Protein AF-A0A0G0CV38-F1 (afdb_monomer_lite)

Sequence (54 aa):
MKCRDANRKPTMQTMTNPIVTKNDKGRYSAKGTCAKCGGNMFKFLSQADAEKLG

Secondary structure (DSSP, 8-state):
---B-TTSPBPP-PEEEEEEEE-TTS-EEEEEEETTT--EEEEEE-HHHHHTT-

pLDDT: mean 83.52, std 6.66, range [59.28, 90.75]

Radius of gyration: 12.36 Å; chains: 1; bounding box: 30×18×31 Å

Foldseek 3Di:
DVPAPPVRHDDDFDFDPWDWDADPVRWIKTWGATPPPRDIDIDTDDPVRSVVVD

Structure (mmCIF, N/CA/C/O backbone):
data_AF-A0A0G0CV38-F1
#
_entry.id   AF-A0A0G0CV38-F1
#
loop_
_atom_site.group_PDB
_atom_site.id
_atom_site.type_symbol
_atom_site.label_atom_id
_atom_site.label_alt_id
_atom_site.label_comp_id
_atom_site.label_asym_id
_atom_site.label_entity_id
_atom_site.label_seq_id
_atom_site.pdbx_PDB_ins_code
_atom_site.Cartn_x
_atom_site.Cartn_y
_atom_site.Cartn_z
_atom_site.occupancy
_atom_si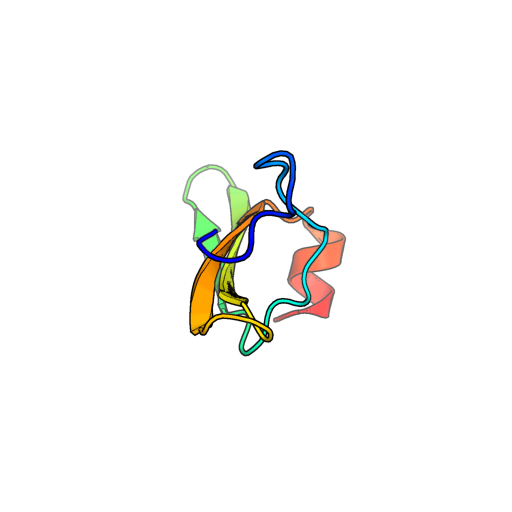te.B_iso_or_equiv
_atom_site.auth_seq_id
_atom_site.auth_comp_id
_atom_site.auth_asym_id
_atom_site.auth_atom_id
_atom_site.pdbx_PDB_model_num
ATOM 1 N N . MET A 1 1 ? 15.199 2.201 -0.264 1.00 64.19 1 MET A N 1
ATOM 2 C CA . MET A 1 1 ? 14.790 1.836 -1.641 1.00 64.19 1 MET A CA 1
ATOM 3 C C . MET A 1 1 ? 16.019 1.748 -2.525 1.00 64.19 1 MET A C 1
ATOM 5 O O . MET A 1 1 ? 16.801 2.692 -2.521 1.00 64.19 1 MET A O 1
ATOM 9 N N . LYS A 1 2 ? 16.195 0.635 -3.249 1.00 67.44 2 LYS A N 1
ATOM 10 C CA . LYS A 1 2 ? 17.314 0.444 -4.192 1.00 67.44 2 LYS A CA 1
ATOM 11 C C . LYS A 1 2 ? 17.132 1.254 -5.491 1.00 67.44 2 LYS A C 1
ATOM 13 O O . LYS A 1 2 ? 18.112 1.669 -6.089 1.00 67.44 2 LYS A O 1
ATOM 18 N N . CYS A 1 3 ? 15.890 1.559 -5.875 1.00 73.88 3 CYS A N 1
ATOM 19 C CA . CYS A 1 3 ? 15.513 2.368 -7.045 1.00 73.88 3 CYS A CA 1
ATOM 20 C C . CYS A 1 3 ? 15.635 3.891 -6.826 1.00 73.88 3 CYS A C 1
ATOM 22 O O . CYS A 1 3 ? 14.656 4.633 -6.964 1.00 73.88 3 CYS A O 1
ATOM 24 N N . ARG A 1 4 ? 16.817 4.371 -6.440 1.00 79.00 4 ARG A N 1
ATOM 25 C CA . ARG A 1 4 ? 17.084 5.816 -6.405 1.00 79.00 4 ARG A CA 1
ATOM 26 C C . ARG A 1 4 ? 17.290 6.354 -7.826 1.00 79.00 4 ARG A C 1
ATOM 28 O O . ARG A 1 4 ? 17.698 5.598 -8.704 1.00 79.00 4 ARG A O 1
ATOM 35 N N . ASP A 1 5 ? 16.957 7.622 -8.059 1.00 76.31 5 ASP A N 1
ATOM 36 C CA . ASP A 1 5 ? 17.249 8.275 -9.342 1.00 76.31 5 ASP A CA 1
ATOM 37 C C . ASP A 1 5 ? 18.761 8.515 -9.533 1.00 76.31 5 ASP A C 1
ATOM 39 O O . ASP A 1 5 ? 19.571 8.213 -8.649 1.00 76.31 5 ASP A O 1
ATOM 43 N N . ALA A 1 6 ? 19.145 9.073 -10.687 1.00 81.12 6 ALA A N 1
ATOM 44 C CA . ALA A 1 6 ? 20.536 9.411 -11.007 1.00 81.12 6 ALA A CA 1
ATOM 45 C C . ALA A 1 6 ? 21.196 10.340 -9.965 1.00 81.12 6 ALA A C 1
ATOM 47 O O . ALA A 1 6 ? 22.407 10.291 -9.773 1.00 81.12 6 ALA A O 1
ATOM 48 N N . ASN A 1 7 ? 20.397 11.117 -9.225 1.00 82.88 7 ASN A N 1
ATOM 49 C CA . ASN A 1 7 ? 20.834 12.012 -8.154 1.00 82.88 7 ASN A CA 1
ATOM 50 C C . ASN A 1 7 ? 20.726 11.375 -6.759 1.00 82.88 7 ASN A C 1
ATOM 52 O O . ASN A 1 7 ? 20.763 12.071 -5.743 1.00 82.88 7 ASN A O 1
ATOM 56 N N . ARG A 1 8 ? 20.576 10.047 -6.687 1.00 77.94 8 ARG A N 1
ATOM 57 C CA . ARG A 1 8 ? 20.387 9.272 -5.453 1.00 77.94 8 ARG A CA 1
ATOM 58 C C . ARG A 1 8 ? 19.134 9.671 -4.659 1.00 77.94 8 ARG A C 1
ATOM 60 O O . ARG A 1 8 ? 19.012 9.294 -3.487 1.00 77.94 8 ARG A O 1
ATOM 67 N N . LYS A 1 9 ? 18.174 10.375 -5.264 1.00 78.81 9 LYS A N 1
ATOM 68 C CA . LYS A 1 9 ? 16.928 10.743 -4.593 1.00 78.81 9 LYS A CA 1
ATOM 69 C C . LYS A 1 9 ? 15.957 9.561 -4.591 1.00 78.81 9 LYS A C 1
ATOM 71 O O . LYS A 1 9 ? 15.889 8.794 -5.558 1.00 78.81 9 LYS A O 1
ATOM 76 N N . PRO A 1 10 ? 15.204 9.368 -3.495 1.00 73.19 10 PRO A N 1
ATOM 77 C CA . PRO A 1 10 ? 14.071 8.458 -3.494 1.00 73.19 10 PRO A CA 1
ATOM 78 C C . PRO A 1 10 ? 13.062 8.928 -4.540 1.00 73.19 10 PRO A C 1
ATOM 80 O O . PRO A 1 10 ? 12.641 10.081 -4.529 1.00 73.19 10 PRO A O 1
ATOM 83 N N . THR A 1 11 ? 12.676 8.035 -5.439 1.00 76.25 11 THR A N 1
ATOM 84 C CA . THR A 1 11 ? 11.582 8.293 -6.374 1.00 76.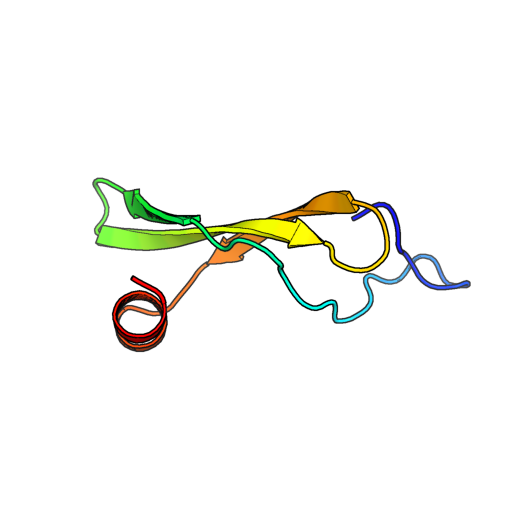25 11 THR A CA 1
ATOM 85 C C . THR A 1 11 ? 10.277 7.806 -5.753 1.00 76.25 11 THR A C 1
ATOM 87 O O . THR A 1 11 ? 10.273 6.834 -4.994 1.00 76.25 11 THR A O 1
ATOM 90 N N . MET A 1 12 ? 9.165 8.477 -6.057 1.00 77.62 12 MET A N 1
ATOM 91 C CA . MET A 1 12 ? 7.835 7.976 -5.707 1.00 77.62 12 MET A CA 1
ATOM 92 C C . MET A 1 12 ? 7.620 6.661 -6.460 1.00 77.62 12 MET A C 1
ATOM 94 O O . MET A 1 12 ? 7.673 6.634 -7.687 1.00 77.62 12 MET A O 1
ATOM 98 N N . GLN A 1 13 ? 7.452 5.566 -5.725 1.00 83.06 13 GLN A N 1
ATOM 99 C CA . GLN A 1 13 ? 7.264 4.233 -6.291 1.00 83.06 13 GLN A CA 1
ATOM 100 C C . GLN A 1 13 ? 5.968 3.622 -5.790 1.00 83.06 13 GLN A C 1
ATOM 102 O O . GLN A 1 13 ? 5.556 3.863 -4.654 1.00 83.06 13 GLN A O 1
ATOM 107 N N . THR A 1 14 ? 5.359 2.796 -6.634 1.00 85.38 14 THR A N 1
ATOM 108 C CA . THR A 1 14 ? 4.178 2.016 -6.274 1.00 85.38 14 THR A CA 1
ATOM 109 C C . THR A 1 14 ? 4.590 0.843 -5.388 1.00 85.38 14 THR A C 1
ATOM 111 O O . THR A 1 14 ? 5.518 0.091 -5.711 1.00 85.38 14 THR A O 1
ATOM 114 N N . MET A 1 15 ? 3.902 0.694 -4.255 1.00 87.06 15 MET A N 1
ATOM 115 C CA . MET A 1 15 ? 4.025 -0.477 -3.392 1.00 87.06 15 MET A CA 1
ATOM 116 C C . MET A 1 15 ? 3.112 -1.579 -3.930 1.00 87.06 15 MET A C 1
ATOM 118 O O . MET A 1 15 ? 1.924 -1.356 -4.137 1.00 87.06 15 MET A O 1
ATOM 122 N N . THR A 1 16 ? 3.677 -2.758 -4.143 1.00 88.38 16 THR A N 1
ATOM 123 C CA . THR A 1 16 ? 2.957 -3.991 -4.480 1.00 88.38 16 THR A CA 1
ATOM 124 C C . THR A 1 16 ? 2.817 -4.846 -3.231 1.00 88.38 16 THR A C 1
ATOM 126 O O . THR A 1 16 ? 3.700 -4.824 -2.367 1.00 88.38 16 THR A O 1
ATOM 129 N N . ASN A 1 17 ? 1.705 -5.575 -3.138 1.00 86.69 17 ASN A N 1
ATOM 130 C CA . ASN A 1 17 ? 1.355 -6.434 -2.004 1.00 86.69 17 ASN A CA 1
ATOM 131 C C . ASN A 1 17 ? 1.478 -5.716 -0.643 1.00 86.69 17 ASN A C 1
ATOM 133 O O . ASN A 1 17 ? 2.262 -6.147 0.206 1.00 86.69 17 ASN A O 1
ATOM 137 N N . PRO A 1 18 ? 0.776 -4.581 -0.444 1.00 88.62 18 PRO A N 1
ATOM 138 C CA . PRO A 1 18 ? 0.796 -3.879 0.830 1.00 88.62 18 PRO A CA 1
ATOM 139 C C . PRO A 1 18 ? 0.114 -4.726 1.913 1.00 88.62 18 PRO A C 1
ATOM 141 O O . PRO A 1 18 ? -1.063 -5.046 1.821 1.00 88.62 18 PRO A O 1
ATOM 144 N N . ILE A 1 19 ? 0.858 -5.057 2.961 1.00 90.00 19 ILE A N 1
ATOM 145 C CA . ILE A 1 19 ? 0.367 -5.687 4.183 1.00 90.00 19 ILE A CA 1
ATOM 146 C C . ILE A 1 19 ? 0.244 -4.594 5.236 1.00 90.00 19 ILE A C 1
ATOM 148 O O . ILE A 1 19 ? 1.252 -4.030 5.680 1.00 90.00 19 ILE A O 1
ATOM 152 N N . VAL A 1 20 ? -0.990 -4.286 5.621 1.00 90.38 20 VAL A N 1
ATOM 153 C CA . VAL A 1 20 ? -1.295 -3.284 6.642 1.00 90.38 20 VAL A CA 1
ATOM 154 C C . VAL A 1 20 ? -1.208 -3.920 8.025 1.00 90.38 20 VAL A C 1
ATOM 156 O O . VAL A 1 20 ? -1.809 -4.952 8.298 1.00 90.38 20 VAL A O 1
ATOM 159 N N . THR A 1 21 ? -0.465 -3.284 8.924 1.00 89.25 21 THR A N 1
ATOM 160 C CA . THR A 1 21 ? -0.359 -3.673 10.331 1.00 89.25 21 THR A CA 1
ATOM 161 C C . THR A 1 21 ? -0.627 -2.470 11.223 1.00 89.25 21 THR A C 1
ATOM 163 O O . THR A 1 21 ? -0.114 -1.376 10.966 1.00 89.25 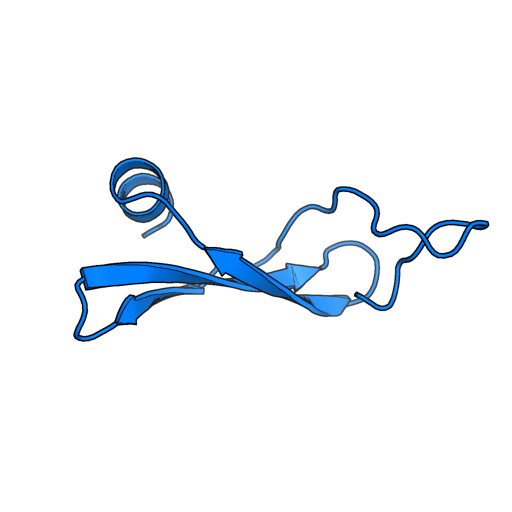21 THR A O 1
ATOM 166 N N . LYS A 1 22 ? -1.382 -2.681 12.303 1.00 90.50 22 LYS A N 1
ATOM 167 C CA . LYS A 1 22 ? -1.602 -1.696 13.366 1.00 90.50 22 LYS A CA 1
ATOM 168 C C . LYS A 1 22 ? -0.694 -2.027 14.545 1.00 90.50 22 LYS A C 1
ATOM 170 O O . LYS A 1 22 ? -0.637 -3.179 14.958 1.00 90.50 22 LYS A O 1
ATOM 175 N N . ASN A 1 23 ? 0.029 -1.039 15.064 1.00 85.12 23 ASN A N 1
ATOM 176 C CA . ASN A 1 23 ? 0.828 -1.228 16.276 1.00 85.12 23 ASN A CA 1
ATOM 177 C C . ASN A 1 23 ? 0.018 -0.938 17.552 1.00 85.12 23 ASN A C 1
ATOM 179 O O . ASN A 1 23 ? -1.053 -0.332 17.495 1.00 85.12 23 ASN A O 1
ATOM 183 N N . ASP A 1 24 ? 0.580 -1.287 18.711 1.00 84.50 24 ASP A N 1
ATOM 184 C CA . ASP A 1 24 ? -0.060 -1.106 20.028 1.00 84.50 24 ASP A CA 1
ATOM 185 C C . ASP A 1 24 ? -0.317 0.368 20.387 1.00 84.50 24 ASP A C 1
ATOM 187 O O . ASP A 1 24 ? -1.140 0.685 21.239 1.00 84.50 24 ASP A O 1
ATOM 191 N N . LYS A 1 25 ? 0.365 1.296 19.702 1.00 83.25 25 LYS A N 1
ATOM 192 C CA . LYS A 1 25 ? 0.175 2.751 19.830 1.00 83.25 25 LYS A CA 1
ATOM 193 C C . LYS A 1 25 ? -0.882 3.300 18.862 1.00 83.25 25 LYS A C 1
ATOM 195 O O . LYS A 1 25 ? -0.959 4.512 18.672 1.00 83.25 25 LYS A O 1
ATOM 200 N N . GLY A 1 26 ? -1.643 2.428 18.197 1.00 83.81 26 GLY A N 1
ATOM 201 C CA . GLY A 1 26 ? -2.718 2.793 17.275 1.00 83.81 26 GLY A CA 1
ATOM 202 C C . GLY A 1 26 ? -2.262 3.349 15.922 1.00 83.81 26 GLY A C 1
ATOM 203 O O . GLY A 1 26 ? -3.087 3.874 15.180 1.00 83.81 26 GLY A O 1
ATOM 204 N N . ARG A 1 27 ? -0.974 3.252 15.573 1.00 87.75 27 ARG A N 1
ATOM 205 C CA . ARG A 1 27 ? -0.444 3.721 14.284 1.00 87.75 27 ARG A CA 1
ATOM 206 C C . ARG A 1 27 ? -0.531 2.619 13.240 1.00 87.75 27 ARG A C 1
ATOM 208 O O . ARG A 1 27 ? -0.109 1.488 13.489 1.00 87.75 27 ARG A O 1
ATOM 215 N N . TYR A 1 28 ? -1.006 2.987 12.058 1.00 90.75 28 TYR A N 1
ATOM 216 C CA . TYR A 1 28 ? -1.078 2.096 10.912 1.00 90.75 28 TYR A CA 1
ATOM 217 C C . TYR A 1 28 ? 0.182 2.212 10.061 1.00 90.75 28 TYR A C 1
ATOM 219 O O . TYR A 1 28 ? 0.722 3.297 9.825 1.00 90.75 28 TYR A O 1
ATOM 227 N N . SER A 1 29 ? 0.658 1.076 9.577 1.00 90.12 29 SER A N 1
ATOM 228 C CA . SER A 1 29 ? 1.761 1.021 8.630 1.00 90.12 29 SER A CA 1
ATOM 229 C C . SER A 1 29 ? 1.530 -0.070 7.605 1.00 90.12 29 SER A C 1
ATOM 231 O O . SER A 1 29 ? 1.121 -1.164 7.974 1.00 90.12 29 SER A O 1
ATOM 233 N N . ALA A 1 30 ? 1.859 0.202 6.348 1.00 90.38 30 ALA A N 1
ATOM 234 C CA . ALA A 1 30 ? 1.926 -0.799 5.298 1.00 90.38 30 ALA A CA 1
ATOM 235 C C . ALA A 1 30 ? 3.376 -1.194 5.016 1.00 90.38 30 ALA A C 1
ATOM 237 O O . ALA A 1 30 ? 4.251 -0.339 4.821 1.00 90.38 30 ALA A O 1
ATOM 238 N N . LYS A 1 31 ? 3.615 -2.502 4.969 1.00 90.19 31 LYS A N 1
ATOM 239 C CA . LYS A 1 31 ? 4.841 -3.122 4.462 1.00 90.19 31 LYS A CA 1
ATOM 240 C C . LYS A 1 31 ? 4.531 -3.784 3.132 1.00 90.19 31 LYS A C 1
ATOM 242 O O . LYS A 1 31 ? 3.534 -4.473 3.021 1.00 90.19 31 LYS A O 1
ATOM 247 N N . GLY A 1 32 ? 5.390 -3.615 2.143 1.00 89.69 32 GLY A N 1
ATOM 248 C CA . GLY A 1 32 ? 5.218 -4.274 0.855 1.00 89.69 32 GLY A CA 1
ATOM 249 C C . GLY A 1 32 ? 6.490 -4.210 0.034 1.00 89.69 32 GLY A C 1
ATOM 250 O O . GLY A 1 32 ? 7.564 -3.878 0.545 1.00 89.69 32 GLY A O 1
ATOM 251 N N . THR A 1 33 ? 6.361 -4.483 -1.255 1.00 89.94 33 THR A N 1
ATOM 252 C CA . THR A 1 33 ? 7.501 -4.583 -2.164 1.00 89.94 33 THR A CA 1
ATOM 253 C C . THR A 1 33 ? 7.433 -3.481 -3.211 1.00 89.94 33 THR A C 1
ATOM 255 O O . THR A 1 33 ? 6.383 -3.207 -3.785 1.00 89.94 33 THR A O 1
ATOM 258 N N . CYS A 1 34 ? 8.551 -2.811 -3.477 1.00 86.94 34 CYS A N 1
ATOM 259 C CA . CYS A 1 34 ? 8.635 -1.814 -4.538 1.00 86.94 34 CYS A CA 1
ATOM 260 C C . CYS A 1 34 ? 8.452 -2.488 -5.904 1.00 86.94 34 CYS A C 1
ATOM 262 O O . CYS A 1 34 ? 9.273 -3.330 -6.273 1.00 86.94 34 CYS A O 1
ATOM 264 N N . ALA A 1 35 ? 7.448 -2.059 -6.6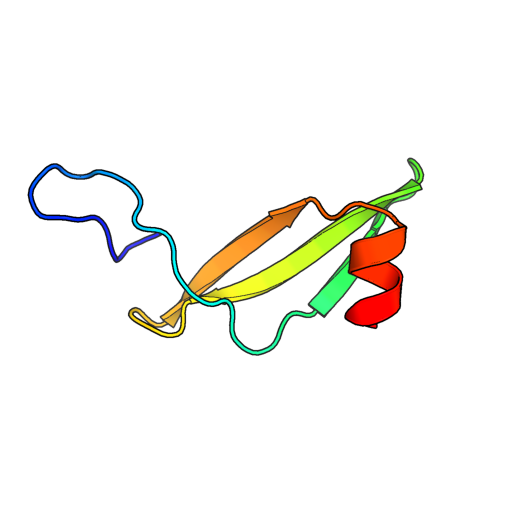76 1.00 85.56 35 ALA A N 1
ATOM 265 C CA . ALA A 1 35 ? 7.150 -2.606 -8.004 1.00 85.56 35 ALA A CA 1
ATOM 266 C C . ALA A 1 35 ? 8.353 -2.558 -8.964 1.00 85.56 35 ALA A C 1
ATOM 268 O O . ALA A 1 35 ? 8.520 -3.423 -9.815 1.00 85.56 35 ALA A O 1
ATOM 269 N N . LYS A 1 36 ? 9.206 -1.536 -8.823 1.00 85.31 36 LYS A N 1
ATOM 270 C CA . LYS A 1 36 ? 10.293 -1.250 -9.766 1.00 85.31 36 LYS A CA 1
ATOM 271 C C . LYS A 1 36 ? 11.592 -2.006 -9.488 1.00 85.31 36 LYS A C 1
ATOM 273 O O . LYS A 1 36 ? 12.319 -2.319 -10.420 1.00 85.31 36 LYS A O 1
ATOM 278 N N . CYS A 1 37 ? 11.944 -2.230 -8.221 1.00 83.75 37 CYS A N 1
ATOM 279 C CA . CYS A 1 37 ? 13.235 -2.846 -7.865 1.00 83.75 37 CYS A CA 1
ATOM 280 C C . CYS A 1 37 ? 13.134 -4.045 -6.927 1.00 83.75 37 CYS A C 1
ATOM 282 O O . CYS A 1 37 ? 14.164 -4.504 -6.437 1.00 83.75 37 CYS A O 1
ATOM 284 N N . GLY A 1 38 ? 11.922 -4.497 -6.594 1.00 83.50 38 GLY A N 1
ATOM 285 C CA . GLY A 1 38 ? 11.721 -5.613 -5.669 1.00 83.50 38 GLY A CA 1
ATOM 286 C C . GLY A 1 38 ? 12.187 -5.330 -4.235 1.00 83.50 38 GLY A C 1
ATOM 287 O O . GLY A 1 38 ? 12.249 -6.232 -3.409 1.00 83.50 38 GLY A O 1
ATOM 288 N N . GLY A 1 39 ? 12.574 -4.090 -3.920 1.00 84.56 39 GLY A N 1
ATOM 289 C CA . GLY A 1 39 ? 13.072 -3.728 -2.598 1.00 84.56 39 GLY A CA 1
ATOM 290 C C . GLY A 1 39 ? 11.948 -3.570 -1.580 1.00 84.56 39 GLY A C 1
ATOM 291 O O . GLY A 1 39 ? 10.872 -3.081 -1.922 1.00 84.56 39 GLY A O 1
ATOM 292 N N . ASN A 1 40 ? 12.234 -3.887 -0.318 1.00 86.94 40 ASN A N 1
ATOM 293 C CA . ASN A 1 40 ? 11.289 -3.683 0.777 1.00 86.94 40 ASN A CA 1
ATOM 294 C C . ASN A 1 40 ? 10.8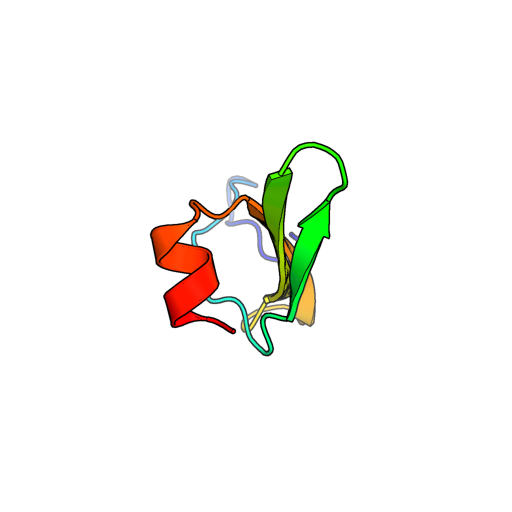82 -2.212 0.886 1.00 86.94 40 ASN A C 1
ATOM 296 O O . ASN A 1 40 ? 11.714 -1.294 0.842 1.00 86.94 40 ASN A O 1
ATOM 300 N N . MET A 1 41 ? 9.583 -2.011 1.035 1.00 86.00 41 MET A N 1
ATOM 301 C CA . MET A 1 41 ? 8.929 -0.723 1.081 1.00 86.00 41 MET A CA 1
ATOM 302 C C . MET A 1 41 ? 8.108 -0.643 2.367 1.00 86.00 41 MET A C 1
ATOM 304 O O . MET A 1 41 ? 7.459 -1.607 2.768 1.00 86.00 41 MET A O 1
ATOM 308 N N . PHE A 1 42 ? 8.156 0.509 3.027 1.00 88.00 42 PHE A N 1
ATOM 309 C CA . PHE A 1 42 ? 7.439 0.758 4.269 1.00 88.00 42 PHE A CA 1
ATOM 310 C C . PHE A 1 42 ? 6.828 2.150 4.214 1.00 88.00 42 PHE A C 1
ATOM 312 O O . PHE A 1 42 ? 7.507 3.102 3.819 1.00 88.00 42 PHE A O 1
ATOM 319 N N . LYS A 1 43 ? 5.558 2.267 4.591 1.00 85.00 43 LYS A N 1
ATOM 320 C CA . LYS A 1 43 ? 4.847 3.542 4.628 1.00 85.00 43 LYS A CA 1
ATOM 321 C C . LYS A 1 43 ? 3.932 3.590 5.844 1.00 85.00 43 LYS A C 1
ATOM 323 O O . LYS A 1 43 ? 3.184 2.652 6.092 1.00 85.00 43 LYS A O 1
ATOM 328 N N . PHE A 1 44 ? 3.980 4.692 6.586 1.00 88.31 44 PHE A N 1
ATOM 329 C CA . PHE A 1 44 ? 2.963 4.984 7.592 1.00 88.31 44 PHE A CA 1
ATOM 330 C C . PHE A 1 44 ? 1.671 5.399 6.897 1.00 88.31 44 PHE A C 1
ATOM 332 O O . PHE A 1 44 ? 1.703 6.168 5.934 1.00 88.31 44 PHE A O 1
ATOM 339 N N . LEU A 1 45 ? 0.554 4.874 7.379 1.00 86.00 45 LEU A N 1
ATOM 340 C CA . LEU A 1 45 ? -0.770 5.171 6.856 1.00 86.00 45 LEU A CA 1
ATOM 341 C C . LEU A 1 45 ? -1.563 5.960 7.892 1.00 86.00 45 LEU A C 1
ATOM 343 O O . LEU A 1 45 ? -1.386 5.785 9.101 1.00 86.00 45 LEU A O 1
ATOM 347 N N . SER A 1 46 ? -2.450 6.820 7.400 1.00 87.88 46 SER A N 1
ATOM 348 C CA . SER A 1 46 ? -3.557 7.310 8.212 1.00 87.88 46 SER A CA 1
ATOM 349 C C . SER A 1 46 ? -4.546 6.165 8.459 1.00 87.88 46 SER A C 1
ATOM 351 O O . SER A 1 46 ? -4.520 5.152 7.756 1.00 87.88 46 SER A O 1
ATOM 353 N N . GLN A 1 47 ? -5.433 6.314 9.441 1.00 84.50 47 GLN A N 1
ATOM 354 C CA . GLN A 1 47 ? -6.486 5.325 9.679 1.00 84.50 47 GLN A CA 1
ATOM 355 C C . GLN A 1 47 ? -7.368 5.119 8.439 1.00 84.50 47 GLN A C 1
ATOM 357 O O . GLN A 1 47 ? -7.586 3.983 8.032 1.00 84.50 47 GLN A O 1
ATOM 362 N N . ALA A 1 48 ? -7.792 6.208 7.794 1.00 87.50 48 ALA A N 1
ATOM 363 C CA . ALA A 1 48 ? -8.641 6.146 6.607 1.00 87.50 48 ALA A CA 1
ATOM 364 C C . ALA A 1 48 ? -7.951 5.457 5.417 1.00 87.50 48 ALA A C 1
ATOM 366 O O . ALA A 1 48 ? -8.601 4.760 4.643 1.00 87.50 48 ALA A O 1
ATOM 367 N N . ASP A 1 49 ? -6.635 5.635 5.255 1.00 83.62 49 ASP A N 1
ATOM 368 C CA . ASP A 1 49 ? -5.883 4.944 4.201 1.00 83.62 49 ASP A CA 1
ATOM 369 C C . ASP A 1 49 ? -5.650 3.468 4.535 1.00 83.62 49 ASP A C 1
ATOM 371 O O . ASP A 1 49 ? -5.620 2.633 3.635 1.00 83.62 49 ASP A O 1
ATOM 375 N N . ALA A 1 50 ? -5.487 3.138 5.818 1.00 83.31 50 ALA A N 1
ATOM 376 C CA . ALA A 1 50 ? -5.354 1.763 6.279 1.00 83.31 50 ALA A CA 1
ATOM 377 C C . ALA A 1 50 ? -6.642 0.96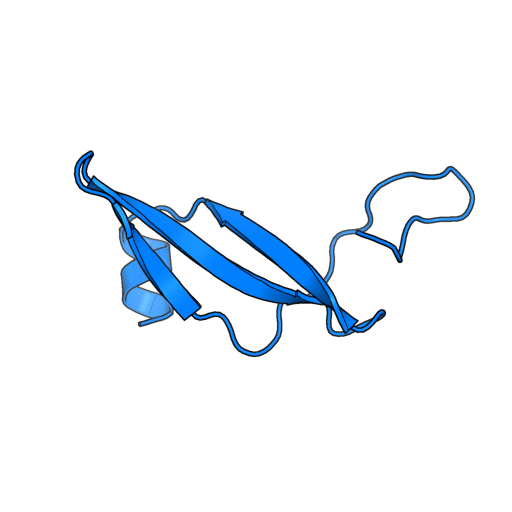1 6.062 1.00 83.31 50 ALA A C 1
ATOM 379 O O . ALA A 1 50 ? -6.568 -0.161 5.578 1.00 83.31 50 ALA A O 1
ATOM 380 N N . GLU A 1 51 ? -7.804 1.554 6.342 1.00 83.06 51 GLU A N 1
ATOM 381 C CA . GLU A 1 51 ? -9.124 0.942 6.120 1.00 83.06 51 GLU A CA 1
ATOM 382 C C . GLU A 1 51 ? -9.451 0.727 4.633 1.00 83.06 51 GLU A C 1
ATOM 384 O O . GLU A 1 51 ? -10.233 -0.150 4.300 1.00 83.06 51 GLU A O 1
ATOM 389 N N . LYS A 1 52 ? -8.846 1.497 3.720 1.00 83.88 52 LYS A N 1
ATOM 390 C CA . LYS A 1 52 ? -8.991 1.290 2.266 1.00 83.88 52 LYS A CA 1
ATOM 391 C C . LYS A 1 52 ? -8.071 0.201 1.704 1.00 83.88 52 LYS A C 1
ATOM 393 O O . LYS A 1 52 ? -8.252 -0.206 0.560 1.00 83.88 52 LYS A O 1
ATOM 398 N N . LEU A 1 53 ? -7.036 -0.178 2.455 1.00 73.69 53 LEU A N 1
ATOM 399 C CA . LEU A 1 53 ? -5.984 -1.113 2.038 1.00 73.69 53 LEU A CA 1
ATOM 400 C C . LEU A 1 53 ? -6.070 -2.480 2.734 1.00 73.69 53 LEU A C 1
ATOM 402 O O . LEU A 1 53 ? -5.384 -3.399 2.289 1.00 73.69 53 LEU A O 1
ATOM 406 N N . GLY A 1 54 ? -6.825 -2.586 3.829 1.00 59.28 54 GLY A N 1
ATOM 407 C CA . GLY A 1 54 ? -7.099 -3.829 4.560 1.00 59.28 54 GLY A CA 1
ATOM 408 C C . GLY A 1 54 ? -8.449 -4.412 4.184 1.00 59.28 54 GLY A C 1
ATOM 409 O O . GLY A 1 54 ? -8.545 -5.656 4.215 1.00 59.28 54 GLY A O 1
#